Protein AF-A0A2H6DTF0-F1 (afdb_monomer_lite)

Foldseek 3Di:
DVLVVLVVVLVVLVVQLVVDPDPVSNVVSVVVNLVSCVVCVVVVLVVQVVVCVVVVHPPPSVVVSVVSVVVVVVVVVVVVVVVD

Radius of gyration: 14.64 Å; chains: 1; bounding box: 33×21×45 Å

Sequence (84 aa):
METLIAFAIGLFLLAWTMRARSCFSRFIALVLFIFLLWVYRIEVANVVDQIGNIFNVDNISERFYHFLMTMWQRLIQWFGQLIQ

Structure (mmCIF, N/CA/C/O backbone):
data_AF-A0A2H6DTF0-F1
#
_entry.id   AF-A0A2H6DTF0-F1
#
loop_
_atom_site.group_PDB
_atom_site.id
_atom_site.type_symbol
_atom_site.label_atom_id
_atom_site.label_alt_id
_atom_site.label_comp_id
_atom_site.label_asym_id
_atom_site.label_entity_id
_atom_site.label_seq_id
_atom_site.pdbx_PDB_ins_code
_atom_site.Cartn_x
_atom_site.Cartn_y
_atom_site.Cartn_z
_atom_site.occupancy
_atom_site.B_iso_or_equiv
_atom_site.auth_seq_id
_atom_site.auth_comp_id
_atom_site.auth_asym_id
_atom_site.auth_atom_id
_atom_site.pdbx_PDB_model_num
ATOM 1 N N . MET A 1 1 ? -6.781 -10.588 -17.301 1.00 55.12 1 MET A N 1
ATOM 2 C CA . MET A 1 1 ? -8.184 -10.299 -16.911 1.00 55.12 1 MET A CA 1
ATOM 3 C C . MET A 1 1 ? -8.269 -9.909 -15.440 1.00 55.12 1 MET A C 1
ATOM 5 O O . MET A 1 1 ? -8.944 -8.938 -15.132 1.00 55.12 1 MET A O 1
ATOM 9 N N . GLU A 1 2 ? -7.541 -10.588 -14.554 1.00 59.03 2 GLU A N 1
ATOM 10 C CA . GLU A 1 2 ? -7.512 -10.302 -13.108 1.00 59.03 2 GLU A CA 1
ATOM 11 C C . GLU A 1 2 ? -6.905 -8.926 -12.769 1.00 59.03 2 GLU A C 1
ATOM 13 O O . GLU A 1 2 ? -7.429 -8.208 -11.923 1.00 59.03 2 GLU A O 1
ATOM 18 N N . THR A 1 3 ? -5.896 -8.488 -13.525 1.00 62.41 3 THR A N 1
ATOM 19 C CA . THR A 1 3 ? -5.276 -7.149 -13.467 1.00 62.41 3 THR A CA 1
ATOM 20 C C . THR A 1 3 ? -6.256 -5.990 -13.603 1.00 62.41 3 THR A C 1
ATOM 22 O O . THR A 1 3 ? -6.261 -5.066 -12.792 1.00 62.41 3 THR A O 1
ATOM 25 N N . LEU A 1 4 ? -7.097 -6.028 -14.639 1.00 65.69 4 LEU A N 1
ATOM 26 C CA . LEU A 1 4 ? -8.088 -4.982 -14.907 1.00 65.69 4 LEU A CA 1
ATOM 27 C C . LEU A 1 4 ? -9.144 -4.925 -13.802 1.00 65.69 4 LEU A C 1
ATOM 29 O O . LEU A 1 4 ? -9.583 -3.841 -13.422 1.00 65.69 4 LEU A O 1
ATOM 33 N N . ILE A 1 5 ? -9.512 -6.087 -13.259 1.00 70.69 5 ILE A N 1
ATOM 34 C CA . ILE A 1 5 ? -10.453 -6.194 -12.144 1.00 70.69 5 ILE A CA 1
ATOM 35 C C . ILE A 1 5 ? -9.829 -5.595 -10.878 1.00 70.69 5 ILE A C 1
ATOM 37 O O . ILE A 1 5 ? -10.463 -4.764 -10.232 1.00 70.69 5 ILE A O 1
ATOM 41 N N . ALA A 1 6 ? -8.574 -5.925 -10.557 1.00 66.88 6 ALA A N 1
ATOM 42 C CA . ALA A 1 6 ? -7.863 -5.347 -9.416 1.00 66.88 6 ALA A CA 1
ATOM 43 C C . ALA A 1 6 ? -7.733 -3.817 -9.527 1.00 66.88 6 ALA A C 1
ATOM 45 O O . ALA A 1 6 ? -7.963 -3.102 -8.550 1.00 66.88 6 ALA A O 1
ATOM 46 N N . PHE A 1 7 ? -7.453 -3.303 -10.728 1.00 68.50 7 PHE A N 1
ATOM 47 C CA . PHE A 1 7 ? -7.376 -1.863 -10.981 1.00 68.50 7 PHE A CA 1
ATOM 48 C C . PHE A 1 7 ? -8.738 -1.169 -10.817 1.00 68.50 7 PHE A C 1
ATOM 50 O O . PHE A 1 7 ? -8.833 -0.119 -10.176 1.00 68.50 7 PHE A O 1
ATOM 57 N N . ALA A 1 8 ? -9.810 -1.779 -11.332 1.00 72.50 8 ALA A N 1
ATOM 58 C CA . ALA A 1 8 ? -11.173 -1.277 -11.174 1.00 72.50 8 ALA A CA 1
ATOM 59 C C . ALA A 1 8 ? -11.619 -1.271 -9.702 1.00 72.50 8 ALA A C 1
ATOM 61 O O . ALA A 1 8 ? -12.195 -0.284 -9.241 1.00 72.50 8 ALA A O 1
ATOM 62 N N . ILE A 1 9 ? -11.306 -2.328 -8.944 1.00 77.19 9 ILE A N 1
ATOM 63 C CA . ILE A 1 9 ? -11.590 -2.402 -7.503 1.00 77.19 9 ILE A CA 1
ATOM 64 C C . ILE A 1 9 ? -10.785 -1.340 -6.743 1.00 77.19 9 ILE A C 1
ATOM 66 O O . ILE A 1 9 ? -11.329 -0.673 -5.862 1.00 77.19 9 ILE A O 1
ATOM 70 N N . GLY A 1 10 ? -9.519 -1.126 -7.112 1.00 72.50 10 GLY A N 1
ATOM 71 C CA . GLY A 1 10 ? -8.694 -0.054 -6.561 1.00 72.50 10 GLY A CA 1
ATOM 72 C C . GLY A 1 10 ? -9.329 1.327 -6.761 1.00 72.50 10 GLY A C 1
ATOM 73 O O . GLY A 1 10 ? -9.536 2.059 -5.792 1.00 72.50 10 GLY A O 1
ATOM 74 N N . LEU A 1 11 ? -9.716 1.668 -7.993 1.00 77.06 11 LEU A N 1
ATOM 75 C CA . LEU A 1 11 ? -10.417 2.925 -8.293 1.00 77.06 11 LEU A CA 1
ATOM 76 C C . LEU A 1 11 ? -11.728 3.062 -7.512 1.00 77.06 11 LEU A C 1
ATOM 78 O O . LEU A 1 11 ? -12.044 4.147 -7.018 1.00 77.06 11 LEU A O 1
ATOM 82 N N . PHE A 1 12 ? -12.469 1.965 -7.358 1.00 76.56 12 PHE A N 1
ATOM 83 C CA . PHE A 1 12 ? -13.715 1.949 -6.601 1.00 76.56 12 PHE A CA 1
ATOM 84 C C . PHE A 1 12 ? -13.486 2.244 -5.111 1.00 76.56 12 PHE A C 1
ATOM 86 O O . PHE A 1 12 ? -14.196 3.065 -4.531 1.00 76.56 12 PHE A O 1
ATOM 93 N N . LEU A 1 13 ? -12.460 1.647 -4.499 1.00 73.56 13 LEU A N 1
ATOM 94 C CA . LEU A 1 13 ? -12.051 1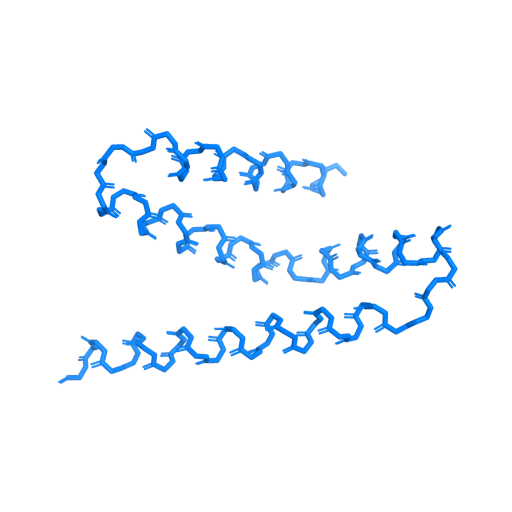.912 -3.113 1.00 73.56 13 LEU A CA 1
ATOM 95 C C . LEU A 1 13 ? -11.544 3.352 -2.916 1.00 73.56 13 LEU A C 1
ATOM 97 O O . LEU A 1 13 ? -11.816 3.971 -1.882 1.00 73.56 13 LEU A O 1
ATOM 101 N N . LEU A 1 14 ? -10.869 3.921 -3.916 1.00 73.12 14 LEU A N 1
ATOM 102 C CA . LEU A 1 14 ? -10.436 5.323 -3.922 1.00 73.12 14 LEU A CA 1
ATOM 103 C C . LEU A 1 14 ? -11.635 6.286 -3.974 1.00 73.12 14 LEU A C 1
ATOM 105 O O . LEU A 1 14 ? -11.738 7.211 -3.162 1.00 73.12 14 LEU A O 1
ATOM 109 N N . ALA A 1 15 ? -12.586 6.028 -4.876 1.00 76.00 15 ALA A N 1
ATOM 110 C CA . ALA A 1 15 ? -13.831 6.787 -4.974 1.00 76.00 15 ALA A CA 1
ATOM 111 C C . ALA A 1 15 ? -14.676 6.660 -3.695 1.00 76.00 15 ALA A C 1
ATOM 113 O O . ALA A 1 15 ? -15.237 7.650 -3.215 1.00 76.00 15 ALA A O 1
ATOM 114 N N . TRP A 1 16 ? -14.718 5.464 -3.100 1.00 74.44 16 TRP A N 1
ATOM 115 C CA . TRP A 1 16 ? -15.366 5.224 -1.813 1.00 74.44 16 TRP A CA 1
ATOM 116 C C . TRP A 1 16 ? -14.696 6.042 -0.709 1.00 74.44 16 TRP A C 1
ATOM 118 O O . TRP A 1 16 ? -15.385 6.740 0.031 1.00 74.44 16 TRP A O 1
ATOM 128 N N . THR A 1 17 ? -13.366 6.052 -0.635 1.00 69.19 17 THR A N 1
ATOM 129 C CA . THR A 1 17 ? -12.621 6.846 0.355 1.00 69.19 17 THR A CA 1
ATOM 130 C C . THR A 1 17 ? -12.970 8.338 0.262 1.00 69.19 17 THR A C 1
ATOM 132 O O . THR A 1 17 ? -13.236 8.984 1.277 1.00 69.19 17 THR A O 1
ATOM 135 N N . MET A 1 18 ? -13.070 8.894 -0.948 1.00 71.31 18 MET A N 1
ATOM 136 C CA . MET A 1 18 ? -13.479 10.294 -1.142 1.00 71.31 18 MET A CA 1
ATOM 137 C C . MET A 1 18 ? -14.930 10.542 -0.700 1.00 71.31 18 MET A C 1
ATOM 139 O O . MET A 1 18 ? -15.213 11.534 -0.021 1.00 71.31 18 MET A O 1
ATOM 143 N N . ARG A 1 19 ? -15.840 9.619 -1.034 1.00 73.56 19 ARG A N 1
ATOM 144 C CA . ARG A 1 19 ? -17.290 9.748 -0.809 1.00 73.56 19 ARG A CA 1
ATOM 145 C C . ARG A 1 19 ? -17.746 9.381 0.608 1.00 73.56 19 ARG A C 1
ATOM 147 O O . ARG A 1 19 ? -18.810 9.827 1.037 1.00 73.56 19 ARG A O 1
ATOM 154 N N . ALA A 1 20 ? -16.970 8.591 1.345 1.00 68.94 20 ALA A N 1
ATOM 155 C CA . ALA A 1 20 ? -17.286 8.190 2.709 1.00 68.94 20 ALA A CA 1
ATOM 156 C C . ALA A 1 20 ? -17.327 9.412 3.637 1.00 68.94 20 ALA A C 1
ATOM 158 O O . ALA A 1 20 ? -16.326 10.094 3.849 1.00 68.94 20 ALA A O 1
ATOM 159 N N . ARG A 1 21 ? -18.507 9.674 4.210 1.00 66.12 21 ARG A N 1
ATOM 160 C CA . ARG A 1 21 ? -18.744 10.800 5.130 1.00 66.12 21 ARG A CA 1
ATOM 161 C C . ARG A 1 21 ? -18.211 10.536 6.541 1.00 66.12 21 ARG A C 1
ATOM 163 O O . ARG A 1 21 ? -17.949 11.477 7.278 1.00 66.12 21 ARG A O 1
ATOM 170 N N . SER A 1 22 ? -18.066 9.263 6.913 1.00 75.44 22 SER A N 1
ATOM 171 C CA . SER A 1 22 ? -17.589 8.846 8.231 1.00 75.44 22 SER A C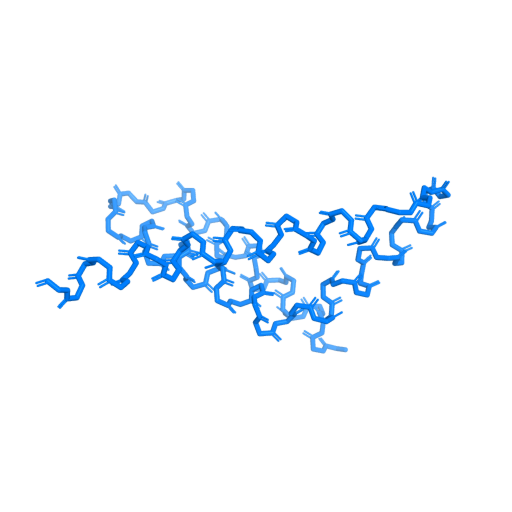A 1
ATOM 172 C C . SER A 1 22 ? -16.086 8.568 8.212 1.00 75.44 22 SER A C 1
ATOM 174 O O . SER A 1 22 ? -15.593 7.842 7.345 1.00 75.44 22 SER A O 1
ATOM 176 N N . CYS A 1 23 ? -15.368 9.114 9.197 1.00 73.00 23 CYS A N 1
ATOM 177 C CA . CYS A 1 23 ? -13.914 8.976 9.332 1.00 73.00 23 CYS A CA 1
ATOM 178 C C . CYS A 1 23 ? -13.486 7.500 9.452 1.00 73.00 23 CYS A C 1
ATOM 180 O O . CYS A 1 23 ? -12.507 7.077 8.844 1.00 73.00 23 CYS A O 1
ATOM 182 N N . PHE A 1 24 ? -14.292 6.685 10.140 1.00 73.31 24 PHE A N 1
ATOM 183 C CA . PHE A 1 24 ? -14.043 5.251 10.305 1.00 73.31 24 PHE A CA 1
ATOM 184 C C . PHE A 1 24 ? -14.181 4.474 8.985 1.00 73.31 24 PHE A C 1
ATOM 186 O O . PHE A 1 24 ? -13.354 3.627 8.661 1.00 73.31 24 PHE A O 1
ATOM 193 N N . SER A 1 25 ? -15.182 4.818 8.166 1.00 72.38 25 SER A N 1
ATOM 194 C CA . SER A 1 25 ? -15.367 4.219 6.836 1.00 72.38 25 SER A CA 1
ATOM 195 C C . SER A 1 25 ? -14.228 4.581 5.882 1.00 72.38 25 SER A C 1
ATOM 197 O O . SER A 1 25 ? -13.813 3.727 5.102 1.00 72.38 25 SER A O 1
ATOM 199 N N . ARG A 1 26 ? -13.699 5.811 5.961 1.00 72.50 26 ARG A N 1
ATOM 200 C CA . ARG A 1 26 ? -12.502 6.208 5.206 1.00 72.50 26 ARG A CA 1
ATOM 201 C C . ARG A 1 26 ? -11.287 5.391 5.610 1.00 72.50 26 ARG A C 1
ATOM 203 O O . ARG A 1 26 ? -10.560 4.944 4.733 1.00 72.50 26 ARG A O 1
ATOM 210 N N . PHE A 1 27 ? -11.097 5.175 6.910 1.00 74.31 27 PHE A N 1
ATOM 211 C CA . PHE A 1 27 ? -9.979 4.388 7.417 1.00 74.31 27 PHE A CA 1
ATOM 212 C C . PHE A 1 27 ? -10.049 2.933 6.937 1.00 74.31 27 PHE A C 1
ATOM 214 O O . PHE A 1 27 ? -9.073 2.424 6.397 1.00 74.31 27 PHE A O 1
ATOM 221 N N . ILE A 1 28 ? -11.221 2.294 7.031 1.00 77.44 28 ILE A N 1
ATOM 222 C CA . ILE A 1 28 ? -11.431 0.930 6.520 1.00 77.44 28 ILE A CA 1
ATOM 223 C C . ILE A 1 28 ? -11.175 0.854 5.010 1.00 77.44 28 ILE A C 1
ATOM 225 O O . ILE A 1 28 ? -10.487 -0.057 4.557 1.00 77.44 28 ILE A O 1
ATOM 229 N N . ALA A 1 29 ? -11.693 1.808 4.231 1.00 76.38 29 ALA A N 1
ATOM 230 C CA . ALA A 1 29 ? -11.480 1.839 2.785 1.00 76.38 29 ALA A CA 1
ATOM 231 C C . ALA A 1 29 ? -9.994 2.014 2.428 1.00 76.38 29 ALA A C 1
ATOM 233 O O . ALA A 1 29 ? -9.501 1.327 1.537 1.00 76.38 29 ALA A O 1
ATOM 234 N N . LEU A 1 30 ? -9.266 2.859 3.167 1.00 75.06 30 LEU A N 1
ATOM 235 C CA . LEU A 1 30 ? -7.816 3.020 3.037 1.00 75.06 30 LEU A CA 1
ATOM 236 C C . LEU A 1 30 ? -7.070 1.724 3.354 1.00 75.06 30 LEU A C 1
ATOM 238 O O . LEU A 1 30 ? -6.221 1.306 2.573 1.00 75.06 30 LEU A O 1
ATOM 242 N N . VAL A 1 31 ? -7.400 1.062 4.464 1.00 76.56 31 VAL A N 1
ATOM 243 C CA . VAL A 1 31 ? -6.768 -0.206 4.853 1.00 76.56 31 VAL A CA 1
ATOM 244 C C . VAL A 1 31 ? -7.025 -1.282 3.800 1.00 76.56 31 VAL A C 1
ATOM 246 O O . VAL A 1 31 ? -6.081 -1.938 3.370 1.00 76.56 31 VAL A O 1
ATOM 249 N N . LEU A 1 32 ? -8.268 -1.422 3.328 1.00 79.12 32 LEU A N 1
ATOM 250 C CA . LEU A 1 32 ? -8.618 -2.361 2.258 1.00 79.12 32 LEU A CA 1
ATOM 251 C C . LEU A 1 32 ? -7.883 -2.042 0.954 1.00 79.12 32 LEU A C 1
ATOM 253 O O . LEU A 1 32 ? -7.406 -2.95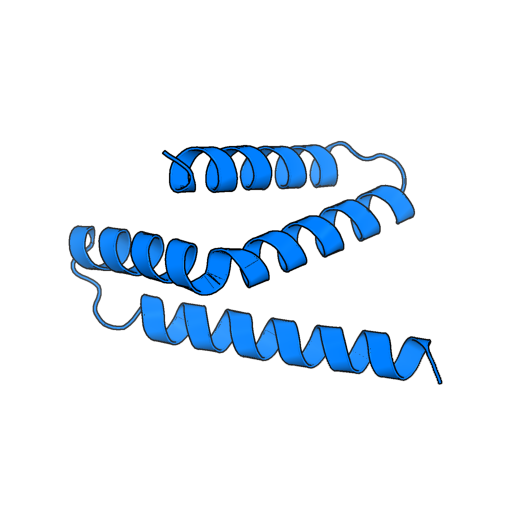3 0.286 1.00 79.12 32 LEU A O 1
ATOM 257 N N . PHE A 1 33 ? -7.750 -0.763 0.606 1.00 75.94 33 PHE A N 1
ATOM 258 C CA . PHE A 1 33 ? -7.021 -0.328 -0.583 1.00 75.94 33 PHE A CA 1
ATOM 259 C C . PHE A 1 33 ? -5.528 -0.668 -0.503 1.00 75.94 33 PHE A C 1
ATOM 261 O O . PHE A 1 33 ? -4.964 -1.212 -1.451 1.00 75.94 33 PHE A O 1
ATOM 268 N N . ILE A 1 34 ? -4.896 -0.414 0.644 1.00 73.75 34 ILE A N 1
ATOM 269 C CA . ILE A 1 34 ? -3.487 -0.757 0.886 1.00 73.75 34 ILE A CA 1
ATOM 270 C C . ILE A 1 34 ? -3.305 -2.280 0.897 1.00 73.75 34 ILE A C 1
ATOM 272 O O . ILE A 1 34 ? -2.349 -2.787 0.316 1.00 73.75 34 ILE A O 1
ATOM 276 N N . PHE A 1 35 ? -4.234 -3.023 1.497 1.00 75.75 35 PHE A N 1
ATOM 277 C CA . PHE A 1 35 ? -4.202 -4.483 1.495 1.00 75.75 35 PHE A CA 1
ATOM 278 C C . PHE A 1 35 ? -4.306 -5.049 0.075 1.00 75.75 35 PHE A C 1
ATOM 280 O O . PHE A 1 35 ? -3.575 -5.966 -0.290 1.00 75.75 35 PHE A O 1
ATOM 287 N N . LEU A 1 36 ? -5.167 -4.463 -0.757 1.00 76.00 36 LEU A N 1
ATOM 288 C CA . LEU A 1 36 ? -5.322 -4.861 -2.152 1.00 76.00 36 LEU A CA 1
ATOM 289 C C . LEU A 1 36 ? -4.062 -4.548 -2.971 1.00 76.00 36 LEU A C 1
ATOM 291 O O . LEU A 1 36 ? -3.598 -5.411 -3.715 1.00 76.00 36 LEU A O 1
ATOM 295 N N . LEU A 1 37 ? -3.457 -3.372 -2.765 1.00 72.56 37 LEU A N 1
ATOM 296 C CA . LEU A 1 37 ? -2.142 -3.018 -3.317 1.00 72.56 37 LEU A CA 1
ATOM 297 C C . LEU A 1 37 ? -1.045 -4.000 -2.890 1.00 72.56 37 LEU A C 1
ATOM 299 O O . LEU A 1 37 ? -0.150 -4.292 -3.677 1.00 72.56 37 LEU A O 1
ATOM 303 N N . TRP A 1 38 ? -1.107 -4.517 -1.663 1.00 73.06 38 TRP A N 1
ATOM 304 C CA . TRP A 1 38 ? -0.139 -5.484 -1.155 1.00 73.06 38 TRP A CA 1
ATOM 305 C C . TRP A 1 38 ? -0.304 -6.873 -1.780 1.00 73.06 38 TRP A C 1
ATOM 307 O O . TRP A 1 38 ? 0.681 -7.470 -2.219 1.00 73.06 38 TRP A O 1
ATOM 317 N N . VAL A 1 39 ? -1.539 -7.382 -1.855 1.00 77.56 39 VAL A N 1
ATOM 318 C CA . VAL A 1 39 ? -1.846 -8.677 -2.490 1.00 77.56 39 VAL A CA 1
ATOM 319 C C . VAL A 1 39 ? -1.463 -8.651 -3.969 1.00 77.56 39 VAL A C 1
ATOM 321 O O . VAL A 1 39 ? -0.805 -9.567 -4.452 1.00 77.56 39 VAL A O 1
ATOM 324 N N . TYR A 1 40 ? -1.790 -7.563 -4.665 1.00 73.06 40 TYR A N 1
ATOM 325 C CA . TYR A 1 40 ? -1.466 -7.375 -6.078 1.00 73.06 40 TYR A CA 1
ATOM 326 C C . TYR A 1 40 ? -0.119 -6.674 -6.304 1.00 73.06 40 TYR A C 1
ATOM 328 O O . TYR A 1 40 ? 0.113 -6.144 -7.387 1.00 73.06 40 TYR A O 1
ATOM 336 N N . ARG A 1 41 ? 0.802 -6.667 -5.327 1.00 69.12 41 ARG A N 1
ATOM 337 C CA . ARG A 1 41 ? 2.048 -5.879 -5.422 1.00 69.12 41 ARG A CA 1
ATOM 338 C C . ARG A 1 41 ? 2.898 -6.221 -6.645 1.00 69.12 41 ARG A C 1
ATOM 340 O O . ARG A 1 41 ? 3.488 -5.326 -7.233 1.00 69.12 41 ARG A O 1
ATOM 347 N N . ILE A 1 42 ? 2.964 -7.503 -7.015 1.00 68.94 42 ILE A N 1
ATOM 348 C CA . ILE A 1 42 ? 3.740 -7.982 -8.170 1.00 68.94 42 ILE A CA 1
ATOM 349 C C . ILE A 1 42 ? 3.079 -7.494 -9.457 1.00 68.94 42 ILE A C 1
ATOM 351 O O . ILE A 1 42 ? 3.748 -6.978 -10.342 1.00 68.94 42 ILE A O 1
ATOM 355 N N . GLU A 1 43 ? 1.755 -7.583 -9.515 1.00 69.06 43 GLU A N 1
ATOM 356 C CA . GLU A 1 43 ? 0.951 -7.151 -10.649 1.00 69.06 43 GLU A CA 1
ATOM 357 C C . GLU A 1 43 ? 1.039 -5.634 -10.871 1.00 69.06 43 GLU A C 1
ATOM 359 O O . GLU A 1 43 ? 1.250 -5.162 -11.985 1.00 69.06 43 GLU A O 1
ATOM 364 N N . VAL A 1 44 ? 0.929 -4.863 -9.787 1.00 67.62 44 VAL A N 1
ATOM 365 C CA . VAL A 1 44 ? 1.058 -3.403 -9.794 1.00 67.62 44 VAL A CA 1
ATOM 366 C C . VAL A 1 44 ? 2.481 -3.000 -10.159 1.00 67.62 44 VAL A C 1
ATOM 368 O O . VAL A 1 44 ? 2.648 -2.086 -10.959 1.00 67.62 44 VAL A O 1
ATOM 371 N N . ALA A 1 45 ? 3.499 -3.693 -9.639 1.00 66.19 45 ALA A N 1
ATOM 372 C CA . ALA A 1 45 ? 4.884 -3.471 -10.041 1.00 66.19 45 ALA A CA 1
ATOM 373 C C . ALA A 1 45 ? 5.069 -3.724 -11.542 1.00 66.19 45 ALA A C 1
ATOM 375 O O . ALA A 1 45 ? 5.663 -2.887 -12.207 1.00 66.19 45 ALA A O 1
ATOM 376 N N . ASN A 1 46 ? 4.483 -4.794 -12.085 1.00 67.62 46 ASN A N 1
ATOM 377 C CA . ASN A 1 46 ? 4.530 -5.097 -13.516 1.00 67.62 46 ASN A CA 1
ATOM 378 C C . ASN A 1 46 ? 3.856 -4.008 -14.361 1.00 67.62 46 ASN A C 1
ATOM 380 O O . ASN A 1 46 ? 4.411 -3.592 -15.368 1.00 67.62 46 ASN A O 1
ATOM 384 N N . VAL A 1 47 ? 2.682 -3.511 -13.951 1.00 68.44 47 VAL A N 1
ATOM 385 C CA . VAL A 1 47 ? 1.986 -2.414 -14.651 1.00 68.44 47 VAL A CA 1
ATOM 386 C C . VAL A 1 47 ? 2.789 -1.114 -14.577 1.00 68.44 47 VAL A C 1
ATOM 388 O O . VAL A 1 47 ? 2.897 -0.404 -15.573 1.00 68.44 47 VAL A O 1
ATOM 391 N N . VAL A 1 48 ? 3.374 -0.800 -13.419 1.00 66.62 48 VAL A N 1
ATOM 392 C CA . VAL A 1 48 ? 4.240 0.375 -13.244 1.00 66.62 48 VAL A CA 1
ATOM 393 C C . VAL A 1 48 ? 5.504 0.255 -14.093 1.00 66.62 48 VAL A C 1
ATOM 395 O O . VAL A 1 48 ? 5.908 1.248 -14.688 1.00 66.62 48 VAL A O 1
ATOM 398 N N . ASP A 1 49 ? 6.093 -0.935 -14.194 1.00 66.44 49 ASP A N 1
ATOM 399 C CA . ASP A 1 49 ? 7.256 -1.211 -15.041 1.00 66.44 49 ASP A CA 1
ATOM 400 C C . ASP A 1 49 ? 6.902 -1.077 -16.531 1.00 66.44 49 ASP A C 1
ATOM 402 O O . ASP A 1 49 ? 7.593 -0.396 -17.283 1.00 66.44 49 ASP A O 1
ATOM 406 N N . GLN A 1 50 ? 5.738 -1.597 -16.939 1.00 68.19 50 GLN A N 1
ATOM 407 C CA . GLN A 1 50 ? 5.213 -1.452 -18.299 1.00 68.19 50 GLN A CA 1
ATOM 408 C C . GLN A 1 50 ? 4.963 0.017 -18.667 1.00 68.19 50 GLN A C 1
ATOM 410 O O . GLN A 1 50 ? 5.319 0.450 -19.761 1.00 68.19 50 GLN A O 1
ATOM 415 N N . ILE A 1 51 ? 4.385 0.801 -17.752 1.00 66.94 51 ILE A N 1
ATOM 416 C CA . ILE A 1 51 ? 4.185 2.246 -17.930 1.00 66.94 51 ILE A CA 1
ATOM 417 C C . ILE A 1 51 ? 5.534 2.979 -17.936 1.00 66.94 51 ILE A C 1
ATOM 419 O O . ILE A 1 51 ? 5.746 3.845 -18.780 1.00 66.94 51 ILE A O 1
ATOM 423 N N . GLY A 1 52 ? 6.460 2.624 -17.043 1.00 61.28 52 GLY A N 1
ATOM 424 C CA . GLY A 1 52 ? 7.809 3.194 -16.985 1.00 61.28 52 GLY A CA 1
ATOM 425 C C . GLY A 1 52 ? 8.578 2.986 -18.288 1.00 61.28 52 GLY A C 1
ATOM 426 O O . GLY A 1 52 ? 9.174 3.930 -18.805 1.00 61.28 52 GLY A O 1
ATOM 427 N N . ASN A 1 53 ? 8.455 1.798 -18.881 1.00 62.97 53 ASN A N 1
ATOM 428 C CA . ASN A 1 53 ? 9.043 1.463 -20.173 1.00 62.97 53 ASN A CA 1
ATOM 429 C C . ASN A 1 53 ? 8.396 2.257 -21.329 1.00 62.97 53 ASN A C 1
ATOM 431 O O . ASN A 1 53 ? 9.095 2.752 -22.208 1.00 62.97 53 ASN A O 1
ATOM 435 N N . ILE A 1 54 ? 7.073 2.483 -21.295 1.00 68.38 54 ILE A N 1
ATOM 436 C CA . ILE A 1 54 ? 6.371 3.344 -22.273 1.00 68.38 54 ILE A CA 1
ATOM 437 C C . ILE A 1 54 ? 6.849 4.803 -22.190 1.00 68.38 54 ILE A C 1
ATOM 439 O O . ILE A 1 54 ? 6.950 5.480 -23.213 1.00 68.38 54 ILE A O 1
ATOM 443 N N . PHE A 1 55 ? 7.153 5.292 -20.987 1.00 65.81 55 PHE A N 1
ATOM 444 C CA . PHE A 1 55 ? 7.667 6.646 -20.771 1.00 65.81 55 PHE A CA 1
ATOM 445 C C . PHE A 1 55 ? 9.203 6.747 -20.864 1.00 65.81 55 PHE A C 1
ATOM 447 O O . PHE A 1 55 ? 9.735 7.845 -20.697 1.00 65.81 55 PHE A O 1
ATOM 454 N N . ASN A 1 56 ? 9.906 5.645 -21.166 1.00 59.62 56 ASN A N 1
ATOM 455 C CA . ASN A 1 56 ? 11.371 5.550 -21.214 1.00 59.62 56 ASN A CA 1
ATOM 456 C C . ASN A 1 56 ? 12.052 6.070 -19.931 1.00 59.62 56 ASN A C 1
ATOM 458 O O . ASN A 1 56 ? 13.079 6.751 -19.983 1.00 59.62 56 ASN A O 1
ATOM 462 N N . VAL A 1 57 ? 11.434 5.812 -18.773 1.00 58.59 57 VAL A N 1
ATOM 463 C CA . VAL A 1 57 ? 11.977 6.198 -17.468 1.00 58.59 57 VAL A CA 1
ATOM 464 C C . VAL A 1 57 ? 12.440 4.947 -16.735 1.00 58.59 57 VAL A C 1
ATOM 466 O O . VAL A 1 57 ? 11.646 4.245 -16.106 1.00 58.59 57 VAL A O 1
ATOM 469 N N . ASP A 1 58 ? 13.744 4.698 -16.800 1.00 55.88 58 ASP A N 1
ATOM 470 C CA . ASP A 1 58 ? 14.415 3.691 -15.982 1.00 55.88 58 ASP A CA 1
ATOM 471 C C . ASP A 1 58 ? 14.245 3.993 -14.477 1.00 55.88 58 ASP A C 1
ATOM 473 O O . ASP A 1 58 ? 14.226 5.148 -14.037 1.00 55.88 58 ASP A O 1
ATOM 477 N N . ASN A 1 59 ? 14.123 2.931 -13.677 1.00 60.78 59 ASN A N 1
ATOM 478 C CA . ASN A 1 59 ? 14.087 2.922 -12.204 1.00 60.78 59 ASN A CA 1
ATOM 479 C C . ASN A 1 59 ? 12.828 3.472 -11.489 1.00 60.78 59 ASN A C 1
ATOM 481 O O . ASN A 1 59 ? 12.846 3.603 -10.258 1.00 60.78 59 ASN A O 1
ATOM 485 N N . ILE A 1 60 ? 11.705 3.757 -12.166 1.00 64.94 60 ILE A N 1
ATOM 486 C CA . ILE A 1 60 ? 10.459 4.133 -11.449 1.00 64.94 60 ILE A CA 1
ATOM 487 C C . ILE A 1 60 ? 9.913 2.961 -10.622 1.00 64.94 60 ILE A C 1
ATOM 489 O O . ILE A 1 60 ? 9.498 3.164 -9.478 1.00 64.94 60 ILE A O 1
ATOM 493 N N . SER A 1 61 ? 9.913 1.748 -11.178 1.00 62.16 61 SER A N 1
ATOM 494 C CA . SER A 1 61 ? 9.352 0.552 -10.539 1.00 62.16 61 SER A CA 1
ATOM 495 C C . SER A 1 61 ? 10.060 0.221 -9.226 1.00 62.16 61 SER A C 1
ATOM 497 O O . SER A 1 61 ? 9.403 0.004 -8.208 1.00 62.16 61 SER A O 1
ATOM 499 N N . GLU A 1 62 ? 11.388 0.298 -9.209 1.00 65.94 62 GLU A N 1
ATOM 500 C CA . GLU A 1 62 ? 12.212 0.058 -8.022 1.00 65.94 62 GLU A CA 1
ATOM 501 C C . GLU A 1 62 ? 11.941 1.096 -6.918 1.00 65.94 62 GLU A C 1
ATOM 503 O O . GLU A 1 62 ? 11.767 0.759 -5.741 1.00 65.94 62 GLU A O 1
ATOM 508 N N . ARG A 1 63 ? 11.798 2.371 -7.303 1.00 68.19 63 ARG A N 1
ATOM 509 C CA . ARG A 1 63 ? 11.471 3.468 -6.380 1.00 68.19 63 ARG A CA 1
ATOM 510 C C . ARG A 1 63 ? 10.057 3.336 -5.816 1.00 68.19 63 ARG A C 1
ATOM 512 O O . ARG A 1 63 ? 9.843 3.569 -4.625 1.00 68.19 63 ARG A O 1
ATOM 519 N N . PHE A 1 64 ? 9.103 2.938 -6.655 1.00 68.44 64 PHE A N 1
ATOM 520 C CA . PHE A 1 64 ? 7.717 2.694 -6.266 1.00 68.44 64 PHE A CA 1
ATOM 521 C C . PHE A 1 64 ? 7.608 1.486 -5.329 1.00 68.44 64 PHE A C 1
ATOM 523 O O . PHE A 1 64 ? 6.911 1.550 -4.316 1.00 68.44 64 PHE A O 1
ATOM 530 N N . TYR A 1 65 ? 8.366 0.424 -5.607 1.00 66.75 65 TYR A N 1
ATOM 531 C CA . TYR A 1 65 ? 8.451 -0.758 -4.757 1.00 66.75 65 TYR A CA 1
ATOM 532 C C . TYR A 1 65 ? 9.035 -0.420 -3.380 1.00 66.75 65 TYR A C 1
ATOM 534 O O . TYR A 1 65 ? 8.437 -0.761 -2.358 1.00 66.75 65 TYR A O 1
ATOM 542 N N . HIS A 1 66 ? 10.142 0.330 -3.326 1.00 75.00 66 HIS A N 1
ATOM 543 C CA . HIS A 1 66 ? 10.717 0.807 -2.064 1.00 75.00 66 HIS A CA 1
ATOM 544 C C . HIS A 1 66 ? 9.746 1.691 -1.271 1.00 75.00 66 HIS A C 1
ATOM 546 O O . HIS A 1 66 ? 9.660 1.575 -0.042 1.00 75.00 66 HIS A O 1
ATOM 552 N N . PHE A 1 67 ? 8.993 2.555 -1.957 1.00 73.50 67 PHE A N 1
ATOM 553 C CA . PHE A 1 67 ? 7.982 3.402 -1.330 1.00 73.50 67 PHE A CA 1
ATOM 554 C C . PHE A 1 67 ? 6.842 2.570 -0.727 1.00 73.50 67 PHE A C 1
ATOM 556 O O . PHE A 1 67 ? 6.503 2.752 0.444 1.00 73.50 67 PHE A O 1
ATOM 563 N N . LEU A 1 68 ? 6.312 1.603 -1.485 1.00 72.19 68 LEU A N 1
ATOM 564 C CA . LEU A 1 68 ? 5.302 0.647 -1.018 1.00 72.19 68 LEU A CA 1
ATOM 565 C C . LEU A 1 68 ? 5.794 -0.154 0.190 1.00 72.19 68 LEU A C 1
ATOM 567 O O . LEU A 1 68 ? 5.084 -0.255 1.190 1.00 72.19 68 LEU A O 1
ATOM 571 N N . MET A 1 69 ? 7.022 -0.672 0.131 1.00 73.38 69 MET A N 1
ATOM 572 C CA . MET A 1 69 ? 7.614 -1.467 1.207 1.00 73.38 69 MET A CA 1
ATOM 573 C C . MET A 1 69 ? 7.779 -0.647 2.496 1.00 73.38 69 MET A C 1
ATOM 575 O O . MET A 1 69 ? 7.468 -1.122 3.589 1.00 73.38 69 MET A O 1
ATOM 579 N N . THR A 1 70 ? 8.209 0.612 2.368 1.00 79.44 70 THR A N 1
ATOM 580 C CA . THR A 1 70 ? 8.381 1.538 3.500 1.00 79.44 70 THR A CA 1
ATOM 581 C C . THR A 1 70 ? 7.038 1.932 4.120 1.00 79.44 70 THR A C 1
ATOM 583 O O . THR A 1 70 ? 6.894 1.936 5.345 1.00 79.44 70 THR A O 1
ATOM 586 N N . MET A 1 71 ? 6.038 2.234 3.286 1.00 74.56 71 MET A N 1
ATOM 587 C CA . MET A 1 71 ? 4.667 2.520 3.724 1.00 74.56 71 MET A CA 1
ATOM 588 C C . MET A 1 71 ? 4.059 1.330 4.471 1.00 74.56 71 MET A C 1
ATOM 590 O O . MET A 1 71 ? 3.462 1.503 5.534 1.00 74.56 71 MET A O 1
ATOM 594 N N . TRP A 1 72 ? 4.262 0.118 3.954 1.00 74.19 72 TRP A N 1
ATOM 595 C CA . TRP A 1 72 ? 3.760 -1.111 4.560 1.00 74.19 72 TRP A CA 1
ATOM 596 C C . TRP A 1 72 ? 4.399 -1.402 5.921 1.00 74.19 72 TRP A C 1
ATOM 598 O O . TRP A 1 72 ? 3.695 -1.683 6.889 1.00 74.19 72 TRP A O 1
ATOM 608 N N . GLN A 1 73 ? 5.722 -1.262 6.027 1.00 77.62 73 GLN A N 1
ATOM 609 C CA . GLN A 1 73 ? 6.446 -1.405 7.294 1.00 77.62 73 GLN A CA 1
ATOM 610 C C . GLN A 1 73 ? 5.926 -0.442 8.370 1.00 77.62 73 GLN A C 1
ATOM 612 O O . GLN A 1 73 ? 5.674 -0.867 9.498 1.00 77.62 73 GLN A O 1
ATOM 617 N N . ARG A 1 74 ? 5.696 0.834 8.027 1.00 77.44 74 ARG A N 1
ATOM 618 C CA . ARG A 1 74 ? 5.122 1.810 8.971 1.00 77.44 74 ARG A CA 1
ATOM 619 C C . ARG A 1 74 ? 3.704 1.456 9.395 1.00 77.44 74 ARG A C 1
ATOM 621 O O . ARG A 1 74 ? 3.379 1.620 10.565 1.00 77.44 74 ARG A O 1
ATOM 628 N N . LEU A 1 75 ? 2.877 0.967 8.474 1.00 73.94 75 LEU A N 1
ATOM 629 C CA . LEU A 1 75 ? 1.522 0.522 8.799 1.00 73.94 75 LEU A CA 1
ATOM 630 C C . LEU A 1 75 ? 1.536 -0.674 9.746 1.00 73.94 75 LEU A C 1
ATOM 632 O O . LEU A 1 75 ? 0.816 -0.647 10.739 1.00 73.94 75 LEU A O 1
ATOM 636 N N . ILE A 1 76 ? 2.386 -1.678 9.499 1.00 76.00 76 ILE A N 1
ATOM 637 C CA . ILE A 1 76 ? 2.555 -2.813 10.418 1.00 76.00 76 ILE A CA 1
ATOM 638 C C . ILE A 1 76 ? 3.008 -2.327 11.796 1.00 76.00 76 ILE A C 1
ATOM 640 O O . ILE A 1 76 ? 2.465 -2.784 12.796 1.00 76.00 76 ILE A O 1
ATOM 644 N N . GLN A 1 77 ? 3.962 -1.395 11.868 1.00 77.38 77 GLN A N 1
AT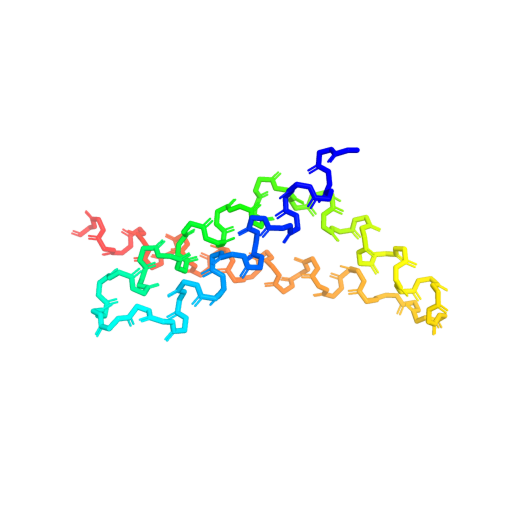OM 645 C CA . GLN A 1 77 ? 4.409 -0.835 13.148 1.00 77.38 77 GLN A CA 1
ATOM 646 C C . GLN A 1 77 ? 3.286 -0.101 13.887 1.00 77.38 77 GLN A C 1
ATOM 648 O O . GLN A 1 77 ? 3.098 -0.333 15.077 1.00 77.38 77 GLN A O 1
ATOM 653 N N . TRP A 1 78 ? 2.515 0.736 13.189 1.00 73.50 78 TRP A N 1
ATOM 654 C CA . TRP A 1 78 ? 1.357 1.428 13.764 1.00 73.50 78 TRP A CA 1
ATOM 655 C C . TRP A 1 78 ? 0.293 0.450 14.269 1.00 73.50 78 TRP A C 1
ATOM 657 O O . TRP A 1 78 ? -0.238 0.629 15.361 1.00 73.50 78 TRP A O 1
ATOM 667 N N . PHE A 1 79 ? 0.003 -0.607 13.508 1.00 72.94 79 PHE A N 1
ATOM 668 C CA . PHE A 1 79 ? -0.923 -1.652 13.943 1.00 72.94 79 PHE A CA 1
ATOM 669 C C . PHE A 1 79 ? -0.376 -2.464 15.120 1.00 72.94 79 PHE A C 1
ATOM 671 O O . PHE A 1 79 ? -1.125 -2.759 16.045 1.00 72.94 79 PHE A O 1
ATOM 678 N N . GLY A 1 80 ? 0.918 -2.788 15.121 1.00 68.62 80 GLY A N 1
ATOM 679 C CA . GLY A 1 80 ? 1.574 -3.474 16.234 1.00 68.62 80 GLY A CA 1
ATOM 680 C C . GLY A 1 80 ? 1.514 -2.664 17.529 1.00 68.62 80 GLY A C 1
ATOM 681 O O . GLY A 1 80 ? 1.230 -3.227 18.579 1.00 68.62 80 GLY A O 1
ATOM 682 N N . GLN A 1 81 ? 1.691 -1.342 17.447 1.00 70.44 81 GLN A N 1
ATOM 683 C CA . GLN A 1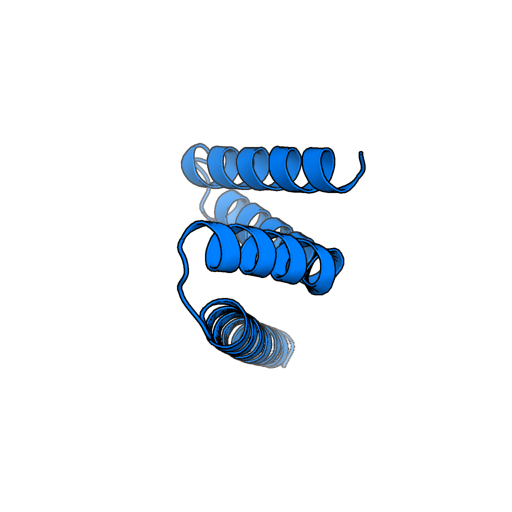 81 ? 1.542 -0.435 18.590 1.00 70.44 81 GLN A CA 1
ATOM 684 C C . GLN A 1 81 ? 0.094 -0.270 19.066 1.00 70.44 81 GLN A C 1
ATOM 686 O O . GLN A 1 81 ? -0.117 0.017 20.233 1.00 70.44 81 GLN A O 1
ATOM 691 N N . LEU A 1 82 ? -0.901 -0.433 18.190 1.00 64.75 82 LEU A N 1
ATOM 692 C CA . LEU A 1 82 ? -2.322 -0.368 18.559 1.00 64.75 82 LEU A CA 1
ATOM 693 C C . LEU A 1 82 ? -2.832 -1.635 19.262 1.00 64.75 82 LEU A C 1
ATOM 695 O O . LEU A 1 82 ? -3.891 -1.597 19.884 1.00 64.75 82 LEU A O 1
ATOM 699 N N . ILE A 1 83 ? -2.128 -2.757 19.106 1.00 67.12 83 ILE A N 1
ATOM 700 C CA . ILE A 1 83 ? -2.480 -4.053 19.707 1.00 67.12 83 ILE A CA 1
ATOM 701 C C . ILE A 1 83 ? -1.855 -4.219 21.106 1.00 67.12 83 ILE A C 1
ATOM 703 O O . ILE A 1 83 ? -2.309 -5.071 21.871 1.00 67.12 83 ILE A O 1
ATOM 707 N N . GLN A 1 84 ? -0.831 -3.424 21.432 1.00 47.44 84 GLN A N 1
ATOM 708 C CA . GLN A 1 84 ? -0.086 -3.465 22.693 1.00 47.44 84 GLN A CA 1
ATOM 709 C C . GLN A 1 84 ? -0.615 -2.436 23.697 1.00 47.44 84 GLN A C 1
ATOM 711 O O . GLN A 1 84 ? -0.653 -2.780 24.899 1.00 47.44 84 GLN A O 1
#

pLDDT: mean 70.21, std 6.02, range [47.44, 79.44]

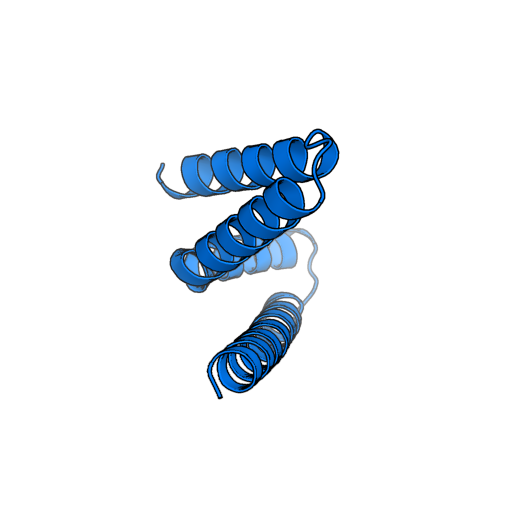Secondary structure (DSSP, 8-state):
-HHHHHHHHHHHHHHHHHH--SHHHHHHHHHHHHHHHHHTHHHHHHHHHHHHHHTT-TTHHHHHHHHHHHHHHHHHHHHHHHH-

Organism: NCBI:txid1513897